Protein AF-A0A2D1U3T5-F1 (afdb_monomer)

Foldseek 3Di:
DPCPLCVQQADFPVPDPADPLLNVQCVVVVNGGNVVPLVDALVRQCPRPSHHPVRSVRNLVSCVVSVNNCSHPPPPD

Radius of gyration: 11.88 Å; Cα contacts (8 Å, |Δi|>4): 73; chains: 1; bounding box: 24×29×32 Å

Solvent-accessible surface area (backbone atoms only — not comparable to full-atom values): 4527 Å² total; per-residue (Å²): 133,82,70,72,68,59,56,61,35,72,35,46,46,84,78,45,1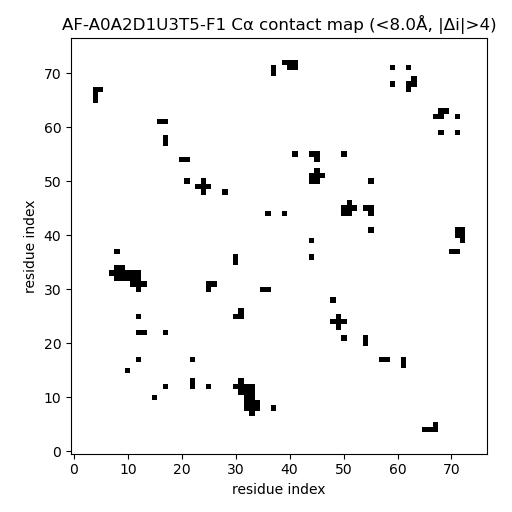00,63,55,68,64,52,38,52,26,33,49,77,72,67,42,54,29,42,48,64,52,52,78,46,43,59,83,57,45,33,71,36,81,73,44,35,70,67,53,45,50,50,53,49,52,51,32,42,76,60,73,42,43,76,57,54,64,61,70,89,122

Sequence (77 aa):
MRDYNTVILEEAIADLDLSLEFKDAAEKLGYKKLKDIVSIRTAALEKKPGFNILLVHEYVSFMESAGLGALIDPRLV

Secondary structure (DSSP, 8-state):
---GGGGGGTSBGGGSS--HHHHHHHHHTT--BHHHHHTS-HHHHTTSTT--HHHHHHHHHHHHHTT-GGGSS----

Structure (mmCIF, N/CA/C/O backbone):
data_AF-A0A2D1U3T5-F1
#
_entry.id   AF-A0A2D1U3T5-F1
#
loop_
_atom_site.group_PDB
_atom_site.id
_atom_site.type_symbol
_atom_site.label_atom_id
_atom_site.label_alt_id
_atom_site.label_comp_id
_atom_site.label_asym_id
_atom_site.label_entity_id
_atom_site.label_seq_id
_atom_site.pdbx_PDB_ins_code
_atom_site.Cartn_x
_atom_site.Cartn_y
_atom_site.Cartn_z
_atom_s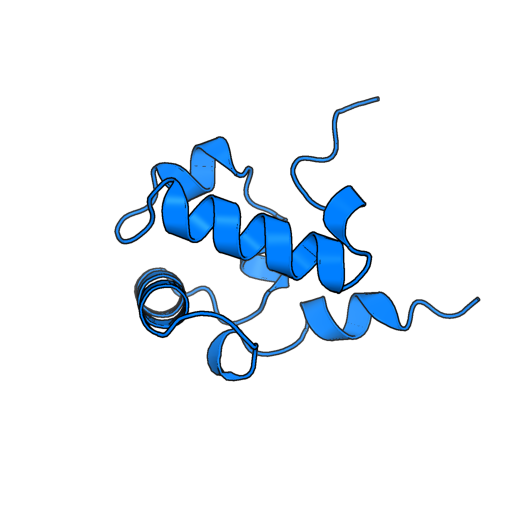ite.occupancy
_atom_site.B_iso_or_equiv
_atom_site.auth_seq_id
_atom_site.auth_comp_id
_atom_site.auth_asym_id
_atom_site.auth_atom_id
_atom_site.pdbx_PDB_model_num
ATOM 1 N N . MET A 1 1 ? 11.739 -4.556 -23.290 1.00 42.81 1 MET A N 1
ATOM 2 C CA . MET A 1 1 ? 11.831 -5.295 -22.013 1.00 42.81 1 MET A CA 1
ATOM 3 C C . MET A 1 1 ? 10.411 -5.478 -21.522 1.00 42.81 1 MET A C 1
ATOM 5 O O . MET A 1 1 ? 9.711 -4.483 -21.465 1.00 42.81 1 MET A O 1
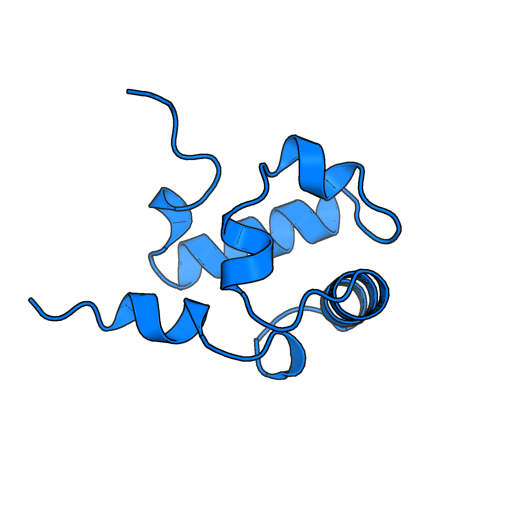ATOM 9 N N . ARG A 1 2 ? 9.947 -6.715 -21.317 1.00 42.38 2 ARG A N 1
ATOM 10 C CA . ARG A 1 2 ? 8.593 -6.968 -20.796 1.00 42.38 2 ARG A CA 1
ATOM 11 C C . ARG A 1 2 ? 8.539 -6.568 -19.320 1.00 42.38 2 ARG A C 1
ATOM 13 O O . ARG A 1 2 ? 9.479 -6.859 -18.586 1.00 42.38 2 ARG A O 1
ATOM 20 N N . ASP A 1 3 ? 7.453 -5.910 -18.941 1.00 52.94 3 ASP A N 1
ATOM 21 C CA . ASP A 1 3 ? 7.138 -5.290 -17.651 1.00 52.94 3 ASP A CA 1
ATOM 22 C C . ASP A 1 3 ? 6.976 -6.285 -16.484 1.00 52.94 3 ASP A C 1
ATOM 24 O O . ASP A 1 3 ? 5.916 -6.355 -15.861 1.00 52.94 3 ASP A O 1
ATOM 28 N N . TYR A 1 4 ? 8.011 -7.070 -16.165 1.00 52.31 4 TYR A N 1
ATOM 29 C CA . TYR A 1 4 ? 7.969 -8.061 -15.076 1.00 52.31 4 TYR A CA 1
ATOM 30 C C . TYR A 1 4 ? 7.573 -7.457 -13.719 1.00 52.31 4 TYR A C 1
ATOM 32 O O . TYR A 1 4 ? 6.891 -8.118 -12.943 1.00 52.31 4 TYR A O 1
ATOM 40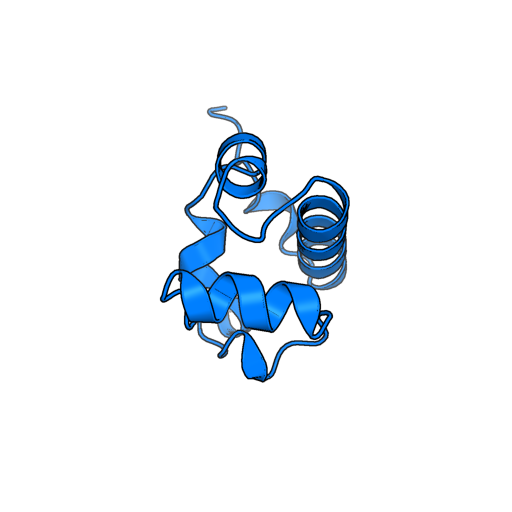 N N . ASN A 1 5 ? 7.904 -6.187 -13.462 1.00 62.84 5 ASN A N 1
ATOM 41 C CA . ASN A 1 5 ? 7.567 -5.536 -12.195 1.00 62.84 5 ASN A CA 1
ATOM 42 C C . ASN A 1 5 ? 6.085 -5.163 -12.067 1.00 62.84 5 ASN A C 1
ATOM 44 O O . ASN A 1 5 ? 5.625 -4.948 -10.959 1.00 62.84 5 ASN A O 1
ATOM 48 N N . THR A 1 6 ? 5.305 -5.103 -13.152 1.00 73.62 6 THR A N 1
ATOM 49 C CA . THR A 1 6 ? 3.879 -4.726 -13.047 1.00 73.62 6 THR A CA 1
ATOM 50 C C . THR A 1 6 ? 2.974 -5.880 -12.623 1.00 73.62 6 THR A C 1
ATOM 52 O O . THR A 1 6 ? 1.837 -5.639 -12.231 1.00 73.62 6 THR A O 1
ATOM 55 N N . VAL A 1 7 ? 3.470 -7.123 -12.636 1.00 85.06 7 VAL A N 1
ATOM 56 C CA . VAL A 1 7 ? 2.700 -8.305 -12.208 1.00 85.06 7 VAL A CA 1
ATOM 57 C C . VAL A 1 7 ? 2.263 -8.181 -10.746 1.00 85.06 7 VAL A C 1
ATOM 59 O O . VAL A 1 7 ? 1.117 -8.491 -10.431 1.00 85.06 7 VAL A O 1
ATOM 62 N N . ILE A 1 8 ? 3.120 -7.614 -9.891 1.00 88.88 8 ILE A N 1
ATOM 63 C CA . ILE A 1 8 ? 2.834 -7.384 -8.467 1.00 88.88 8 ILE A CA 1
ATOM 64 C C . ILE A 1 8 ? 1.647 -6.429 -8.245 1.00 88.88 8 ILE A C 1
ATOM 66 O O . ILE A 1 8 ? 0.998 -6.467 -7.207 1.00 88.88 8 ILE A O 1
ATOM 70 N N . LEU A 1 9 ? 1.294 -5.598 -9.238 1.00 90.19 9 LEU A N 1
ATOM 71 C CA . LEU A 1 9 ? 0.115 -4.727 -9.167 1.00 90.19 9 LEU A CA 1
ATOM 72 C C . LEU A 1 9 ? -1.197 -5.525 -9.206 1.00 90.19 9 LEU A C 1
ATOM 74 O O . LEU A 1 9 ? -2.224 -5.065 -8.701 1.00 90.19 9 LEU A O 1
ATOM 78 N N . GLU A 1 10 ? -1.172 -6.707 -9.822 1.00 92.62 10 GLU A N 1
ATOM 79 C CA . GLU A 1 10 ? -2.315 -7.614 -9.916 1.00 92.62 10 GLU A CA 1
ATOM 80 C C . GLU A 1 10 ? -2.386 -8.619 -8.760 1.00 92.62 10 GLU A C 1
ATOM 82 O O . GLU A 1 10 ? -3.416 -9.290 -8.624 1.00 92.62 10 GLU A O 1
ATOM 87 N N . GLU A 1 11 ? -1.338 -8.707 -7.936 1.00 92.50 11 GLU A N 1
ATOM 88 C CA . GLU A 1 11 ? -1.292 -9.571 -6.757 1.00 92.50 11 GLU A CA 1
ATOM 89 C C . GLU A 1 11 ? -2.249 -9.087 -5.666 1.00 92.50 11 GLU A C 1
ATOM 91 O O . GLU A 1 11 ? -2.546 -7.892 -5.533 1.00 92.50 11 GLU A O 1
ATOM 96 N N . ALA A 1 12 ? -2.767 -10.048 -4.900 1.00 93.88 12 ALA A N 1
ATOM 97 C CA . ALA A 1 12 ? -3.645 -9.753 -3.786 1.00 93.88 12 ALA A CA 1
ATOM 98 C C . ALA A 1 12 ? -2.837 -9.148 -2.636 1.00 93.88 12 ALA A C 1
ATOM 100 O O . ALA A 1 12 ? -1.793 -9.674 -2.268 1.00 93.88 12 ALA A O 1
ATOM 101 N N . ILE A 1 13 ? -3.352 -8.085 -2.013 1.00 94.31 13 ILE A N 1
ATOM 102 C CA . ILE A 1 13 ? -2.678 -7.413 -0.887 1.00 94.31 13 ILE A CA 1
ATOM 103 C C . ILE A 1 13 ? -2.408 -8.391 0.269 1.00 94.31 13 ILE A C 1
ATOM 105 O O . ILE A 1 13 ? -1.390 -8.281 0.947 1.00 94.31 13 ILE A O 1
ATOM 109 N N . ALA A 1 14 ? -3.282 -9.386 0.453 1.00 94.50 14 ALA A N 1
ATOM 110 C CA . ALA A 1 14 ? -3.124 -10.441 1.451 1.00 94.50 14 ALA A CA 1
ATOM 111 C C . ALA A 1 14 ? -1.833 -11.267 1.275 1.00 94.50 14 ALA A C 1
ATOM 113 O O . ALA A 1 14 ? -1.255 -11.701 2.275 1.00 94.50 14 ALA A O 1
ATOM 114 N N . ASP A 1 15 ? -1.359 -11.419 0.036 1.00 94.25 15 ASP A N 1
ATOM 115 C CA . ASP A 1 15 ? -0.194 -12.237 -0.320 1.00 94.25 15 ASP A CA 1
ATOM 116 C C . ASP A 1 15 ? 1.120 -11.435 -0.331 1.00 94.25 15 ASP A C 1
ATOM 118 O O . ASP A 1 15 ? 2.198 -12.019 -0.417 1.00 94.25 15 ASP A O 1
ATOM 122 N N . LEU A 1 16 ? 1.052 -10.104 -0.207 1.00 93.19 16 LEU A N 1
ATOM 123 C CA . LEU A 1 16 ? 2.232 -9.236 -0.213 1.00 93.19 16 LEU A CA 1
ATOM 124 C C . LEU A 1 16 ? 2.985 -9.283 1.118 1.00 93.19 16 LEU A C 1
ATOM 126 O O . LEU A 1 16 ? 2.402 -9.538 2.176 1.00 93.19 16 LEU A O 1
ATOM 130 N N . ASP A 1 17 ? 4.275 -8.956 1.078 1.00 95.06 17 ASP A N 1
ATOM 131 C CA . ASP A 1 17 ? 5.114 -8.794 2.270 1.00 95.06 17 ASP A CA 1
ATOM 132 C C . ASP A 1 17 ? 4.872 -7.424 2.931 1.00 95.06 17 ASP A C 1
ATOM 134 O O . ASP A 1 17 ? 5.707 -6.523 2.911 1.00 95.06 17 ASP A O 1
ATOM 138 N N . LEU A 1 18 ? 3.650 -7.256 3.437 1.00 95.56 18 LEU A N 1
ATOM 139 C CA . LEU A 1 18 ? 3.163 -6.099 4.183 1.00 95.56 18 LEU A CA 1
ATOM 140 C C . LEU A 1 18 ? 2.618 -6.565 5.537 1.00 95.56 18 LEU A C 1
ATOM 142 O O . LEU A 1 18 ? 2.201 -7.719 5.701 1.00 95.56 18 LEU A O 1
ATOM 146 N N . SER A 1 19 ? 2.582 -5.649 6.493 1.00 97.06 19 SER A N 1
ATOM 147 C CA . SER A 1 19 ? 2.066 -5.859 7.837 1.00 97.06 19 SER A CA 1
ATOM 148 C C . SER A 1 19 ? 0.608 -6.314 7.827 1.00 97.06 19 SER A C 1
ATOM 150 O O . SER A 1 19 ? -0.169 -6.032 6.906 1.00 97.06 19 SER A O 1
ATOM 152 N N . LEU A 1 20 ? 0.216 -7.028 8.883 1.00 96.75 20 LEU A N 1
ATOM 153 C CA . LEU A 1 20 ? -1.179 -7.428 9.073 1.00 96.75 20 LEU A CA 1
ATOM 154 C C . LEU A 1 20 ? -2.073 -6.194 9.207 1.00 96.75 20 LEU A C 1
ATOM 156 O O . LEU A 1 20 ? -3.166 -6.161 8.656 1.00 96.75 20 LEU A O 1
ATOM 160 N N . GLU A 1 21 ? -1.577 -5.148 9.861 1.00 97.06 21 GLU A N 1
ATOM 161 C CA . GLU A 1 21 ? -2.257 -3.871 10.017 1.00 97.06 21 GLU A CA 1
ATOM 162 C C . GLU A 1 21 ? -2.564 -3.220 8.666 1.00 97.06 21 GLU A C 1
ATOM 164 O O . GLU A 1 21 ? -3.682 -2.743 8.451 1.00 97.06 21 GLU A O 1
ATOM 169 N N . PHE A 1 22 ? -1.605 -3.238 7.735 1.00 97.25 22 PHE A N 1
ATOM 170 C CA . PHE A 1 22 ? -1.823 -2.749 6.378 1.00 97.25 22 PHE A CA 1
ATOM 171 C C . PHE A 1 22 ? -2.883 -3.578 5.650 1.00 97.25 22 PHE A C 1
ATOM 173 O O . PHE A 1 22 ? -3.809 -3.022 5.052 1.00 97.25 22 PHE A O 1
ATOM 180 N N . LYS A 1 23 ? -2.762 -4.910 5.707 1.00 97.00 23 LYS A N 1
ATOM 181 C CA . LYS A 1 23 ? -3.681 -5.847 5.043 1.00 97.00 23 LYS A CA 1
ATOM 182 C C . LYS A 1 23 ? -5.110 -5.685 5.555 1.00 97.00 23 LYS A C 1
ATOM 184 O O . LYS A 1 23 ? -6.028 -5.555 4.749 1.00 97.00 23 LYS A O 1
ATOM 189 N N . ASP A 1 24 ? -5.284 -5.576 6.866 1.00 96.81 24 ASP A N 1
ATOM 190 C CA . ASP A 1 24 ? -6.573 -5.339 7.512 1.00 96.81 24 ASP A CA 1
ATOM 191 C C . ASP A 1 24 ? -7.180 -3.991 7.104 1.00 96.81 24 ASP A C 1
ATOM 193 O O . ASP A 1 24 ? -8.386 -3.888 6.857 1.00 96.81 24 ASP A O 1
ATOM 197 N N . ALA A 1 25 ? -6.367 -2.930 7.061 1.00 96.69 25 ALA A N 1
ATOM 198 C CA . ALA A 1 25 ? -6.823 -1.608 6.643 1.00 96.69 25 ALA A CA 1
ATOM 199 C C . ALA A 1 25 ? -7.259 -1.611 5.170 1.00 96.69 25 ALA A C 1
ATOM 201 O O . ALA A 1 25 ? -8.300 -1.046 4.827 1.00 96.69 25 ALA A O 1
ATOM 202 N N . ALA A 1 26 ? -6.498 -2.286 4.307 1.00 96.38 26 ALA A N 1
ATOM 203 C CA . ALA A 1 26 ? -6.827 -2.455 2.900 1.00 96.38 26 ALA A CA 1
ATOM 204 C C . ALA A 1 26 ? -8.120 -3.263 2.700 1.00 96.38 26 ALA A C 1
ATOM 206 O O . ALA A 1 26 ? -9.018 -2.811 1.983 1.00 96.38 26 ALA A O 1
ATOM 207 N N . GLU A 1 27 ? -8.261 -4.399 3.386 1.00 95.31 27 GLU A N 1
ATOM 208 C CA . GLU A 1 27 ? -9.437 -5.268 3.300 1.00 95.31 27 GLU A CA 1
ATOM 209 C C . GLU A 1 27 ? -10.715 -4.541 3.739 1.00 95.31 27 GLU A C 1
ATOM 211 O O . GLU A 1 27 ? -11.722 -4.572 3.027 1.00 95.31 27 GLU A O 1
ATOM 216 N N . LYS A 1 28 ? -10.670 -3.807 4.861 1.00 95.50 28 LYS A N 1
ATOM 217 C CA . LYS A 1 28 ? -11.814 -3.026 5.375 1.00 95.50 28 LYS A CA 1
ATOM 218 C C . LYS A 1 28 ? -12.288 -1.944 4.407 1.00 95.50 28 LYS A C 1
ATOM 220 O O . LYS A 1 28 ? -13.460 -1.571 4.433 1.00 95.50 28 LYS A O 1
ATOM 225 N N . LEU A 1 29 ? -11.394 -1.436 3.562 1.00 95.25 29 LEU A N 1
ATOM 226 C CA . LEU A 1 29 ? -11.712 -0.453 2.525 1.00 95.25 29 LEU A CA 1
ATOM 227 C C . LEU A 1 29 ? -12.048 -1.092 1.172 1.00 95.25 29 LEU A C 1
ATOM 229 O O . LEU A 1 29 ? -12.381 -0.377 0.228 1.00 95.25 29 LEU A O 1
ATOM 233 N N . GLY A 1 30 ? -11.995 -2.423 1.080 1.00 95.62 30 GLY A N 1
ATOM 234 C CA . GLY A 1 30 ? -12.285 -3.176 -0.133 1.00 95.62 30 GLY A CA 1
ATOM 235 C C . GLY A 1 30 ? -11.158 -3.157 -1.166 1.00 95.62 30 GLY A C 1
ATOM 236 O O . GLY A 1 30 ? -11.402 -3.540 -2.311 1.00 95.62 30 GLY A O 1
ATOM 237 N N . TYR A 1 31 ? -9.947 -2.738 -0.790 1.00 95.69 31 TYR A N 1
ATOM 238 C CA . TYR A 1 31 ? -8.772 -2.852 -1.650 1.00 95.69 31 TYR A CA 1
ATOM 239 C C . TYR A 1 31 ? -8.294 -4.299 -1.623 1.00 95.69 31 TYR A C 1
ATOM 241 O O . TYR A 1 31 ? -7.942 -4.832 -0.572 1.00 95.69 31 TYR A O 1
ATOM 249 N N . LYS A 1 32 ? -8.314 -4.953 -2.785 1.00 94.12 32 LYS A N 1
ATOM 250 C CA . LYS A 1 32 ? -7.966 -6.374 -2.910 1.00 94.12 32 LYS A CA 1
ATOM 251 C C . LYS A 1 32 ? -6.609 -6.561 -3.553 1.00 94.12 32 LYS A C 1
ATOM 253 O O . LYS A 1 32 ? -5.923 -7.523 -3.228 1.00 94.12 32 LYS A O 1
ATOM 258 N N . LYS A 1 33 ? -6.238 -5.662 -4.462 1.00 94.88 33 LYS A N 1
ATOM 259 C CA . LYS A 1 33 ? -5.009 -5.723 -5.248 1.00 94.88 33 LYS A CA 1
ATOM 260 C C . LYS A 1 33 ? -4.180 -4.468 -5.059 1.00 94.88 33 LYS A C 1
ATOM 262 O O . LYS A 1 33 ? -4.721 -3.389 -4.832 1.00 94.88 33 LYS A O 1
ATOM 267 N N . LEU A 1 34 ? -2.868 -4.586 -5.228 1.00 91.94 34 LEU A N 1
ATOM 268 C CA . LEU A 1 34 ? -1.952 -3.455 -5.063 1.00 91.94 34 LEU A CA 1
ATOM 269 C C . LEU A 1 34 ? -2.278 -2.281 -6.003 1.00 91.94 34 LEU A C 1
ATOM 271 O O . LEU A 1 34 ? -2.187 -1.122 -5.598 1.00 91.94 34 LEU A O 1
ATOM 275 N N . LYS A 1 35 ? 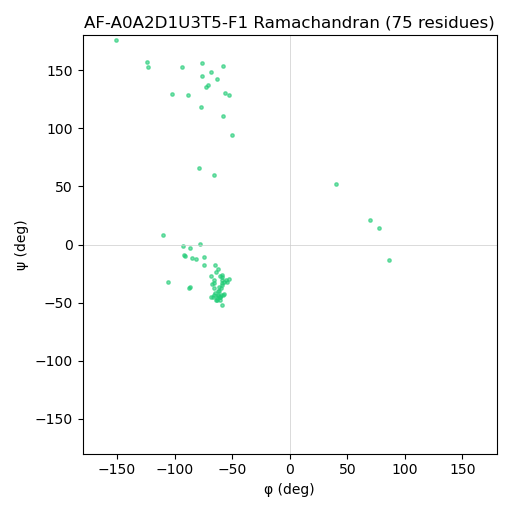-2.756 -2.558 -7.224 1.00 92.44 35 LYS A N 1
ATOM 276 C CA . LYS A 1 35 ? -3.239 -1.522 -8.155 1.00 92.44 35 LYS A CA 1
ATOM 277 C C . LYS A 1 35 ? -4.386 -0.667 -7.607 1.00 92.44 35 LYS A C 1
ATOM 279 O O . LYS A 1 35 ? -4.519 0.488 -8.008 1.00 92.44 35 LYS A O 1
ATOM 284 N N . ASP A 1 36 ? -5.198 -1.211 -6.698 1.00 92.94 36 ASP A N 1
ATOM 285 C CA . ASP A 1 36 ? -6.309 -0.475 -6.089 1.00 92.94 36 ASP A CA 1
ATOM 286 C C . ASP A 1 36 ? -5.762 0.674 -5.228 1.00 92.94 36 ASP A C 1
ATOM 288 O O . ASP A 1 36 ? -6.343 1.758 -5.193 1.00 92.94 36 ASP A O 1
ATOM 292 N N . ILE A 1 37 ? -4.595 0.465 -4.608 1.00 92.56 37 ILE A N 1
ATOM 293 C CA . ILE A 1 37 ? -3.903 1.449 -3.771 1.00 92.56 37 ILE A CA 1
ATOM 294 C C . ILE A 1 37 ? -2.991 2.354 -4.599 1.00 92.56 37 ILE A C 1
ATOM 296 O O . ILE A 1 37 ? -2.953 3.552 -4.338 1.00 92.56 37 ILE A O 1
ATOM 300 N N . VAL A 1 38 ? -2.310 1.831 -5.628 1.00 90.75 38 VAL A N 1
ATOM 301 C CA . VAL A 1 38 ? -1.365 2.618 -6.450 1.00 90.75 38 VAL A CA 1
ATOM 302 C C . VAL A 1 38 ? -2.016 3.829 -7.125 1.00 90.75 38 VAL A C 1
ATOM 304 O O . VAL A 1 38 ? -1.364 4.833 -7.390 1.00 90.75 38 VAL A O 1
ATOM 307 N N . SER A 1 39 ? -3.325 3.752 -7.373 1.00 85.94 39 SER A N 1
ATOM 308 C CA . SER A 1 39 ? -4.122 4.847 -7.934 1.00 85.94 39 SER A CA 1
ATOM 309 C C . SER A 1 39 ? -4.426 5.980 -6.939 1.00 85.94 39 SER A C 1
ATOM 311 O O . SER A 1 39 ? -4.914 7.044 -7.329 1.00 85.94 39 SER A O 1
ATOM 313 N N . ILE A 1 40 ? -4.151 5.768 -5.650 1.00 91.88 40 ILE A N 1
ATOM 314 C CA . ILE A 1 40 ? -4.469 6.674 -4.551 1.00 91.88 40 ILE A CA 1
ATOM 315 C C . ILE A 1 40 ? -3.201 7.413 -4.142 1.00 91.88 40 ILE A C 1
ATOM 317 O O . ILE A 1 40 ? -2.170 6.810 -3.855 1.00 91.88 40 ILE A O 1
ATOM 321 N N . ARG A 1 41 ? -3.294 8.742 -4.049 1.00 92.38 41 ARG A N 1
ATOM 322 C CA . ARG A 1 41 ? -2.171 9.541 -3.553 1.00 92.38 41 ARG A CA 1
ATOM 323 C C . ARG A 1 41 ? -1.830 9.196 -2.109 1.00 92.38 41 ARG A C 1
ATOM 325 O O . ARG A 1 41 ? -2.754 9.051 -1.308 1.00 92.38 41 ARG A O 1
ATOM 332 N N . THR A 1 42 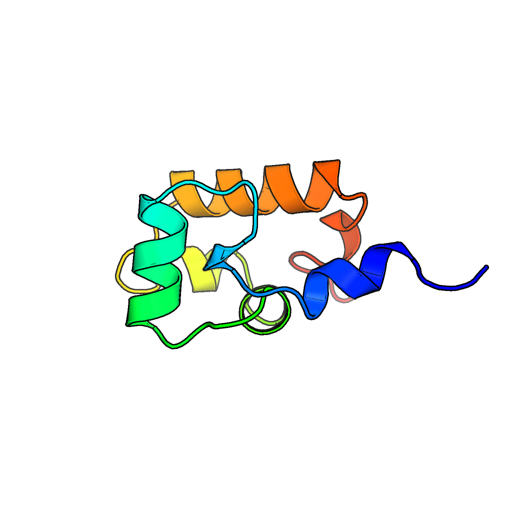? -0.551 9.171 -1.734 1.00 94.38 42 THR A N 1
ATOM 333 C CA . THR A 1 42 ? -0.139 8.782 -0.365 1.00 94.38 42 THR A CA 1
ATOM 334 C C . THR A 1 42 ? -0.791 9.665 0.701 1.00 94.38 42 THR A C 1
ATOM 336 O O . THR A 1 42 ? -1.365 9.158 1.659 1.00 94.38 42 THR A O 1
ATOM 339 N N . ALA A 1 43 ? -0.853 10.979 0.464 1.00 93.50 43 ALA A N 1
ATOM 340 C CA . ALA A 1 43 ? -1.523 11.940 1.346 1.00 93.50 43 ALA A CA 1
ATOM 341 C C . ALA A 1 43 ? -3.048 11.732 1.462 1.00 93.50 43 ALA A C 1
ATOM 343 O O . ALA A 1 43 ? -3.676 12.194 2.417 1.00 93.50 43 ALA A O 1
ATOM 344 N N . ALA A 1 44 ? -3.676 11.092 0.470 1.00 94.69 44 ALA A N 1
ATOM 345 C CA . ALA A 1 44 ? -5.086 10.710 0.524 1.00 94.69 44 ALA A CA 1
ATOM 346 C C . ALA A 1 44 ? -5.267 9.344 1.196 1.00 94.69 44 ALA A C 1
ATOM 348 O O . ALA A 1 44 ? -6.235 9.168 1.934 1.00 94.69 44 ALA A O 1
ATOM 349 N N . LEU A 1 45 ? -4.339 8.411 0.963 1.00 95.25 45 LEU A N 1
ATOM 350 C CA . LEU A 1 45 ? -4.301 7.098 1.598 1.00 95.25 45 LEU A CA 1
ATOM 351 C C . LEU A 1 45 ? -4.130 7.230 3.113 1.00 95.25 45 LEU A C 1
ATOM 353 O O . LEU A 1 45 ? -4.896 6.626 3.848 1.00 95.25 45 LEU A O 1
ATOM 357 N N . GLU A 1 46 ? -3.232 8.105 3.573 1.00 95.94 46 GLU A N 1
ATOM 358 C CA . GLU A 1 46 ? -3.007 8.404 4.997 1.00 95.94 46 GLU A CA 1
ATOM 359 C C . GLU A 1 46 ? -4.292 8.814 5.730 1.00 95.94 46 GLU A C 1
ATOM 361 O O . GLU A 1 46 ? -4.468 8.532 6.910 1.00 95.94 46 GLU A O 1
ATOM 366 N N . LYS A 1 47 ? -5.216 9.471 5.022 1.00 96.06 47 LYS A N 1
ATOM 367 C CA . LYS A 1 47 ? -6.483 9.961 5.579 1.00 96.06 47 LYS A CA 1
ATOM 368 C C . LYS A 1 47 ? -7.599 8.917 5.544 1.00 96.06 47 LYS A C 1
ATOM 370 O O . LYS A 1 47 ? -8.714 9.211 5.980 1.00 96.06 47 LYS A O 1
ATOM 375 N N . LYS A 1 48 ? -7.360 7.730 4.978 1.00 95.75 48 LYS A N 1
ATOM 376 C CA . LYS A 1 48 ? -8.367 6.668 4.920 1.00 95.75 48 LYS A CA 1
ATOM 377 C C . LYS A 1 48 ? -8.506 5.983 6.287 1.00 95.75 48 LYS A C 1
ATOM 379 O O . LYS A 1 48 ? -7.512 5.812 6.987 1.00 95.75 48 LYS A O 1
ATOM 384 N N . PRO A 1 49 ? -9.718 5.544 6.672 1.00 95.75 49 PRO A N 1
ATOM 385 C CA . PRO A 1 49 ? -9.913 4.779 7.901 1.00 95.75 49 PRO A CA 1
ATOM 386 C C . PRO A 1 49 ? -8.986 3.560 7.972 1.00 95.75 49 PRO A C 1
ATOM 388 O O . PRO A 1 49 ? -8.934 2.774 7.032 1.00 95.75 49 PRO A O 1
ATOM 391 N N . GLY A 1 50 ? -8.267 3.406 9.084 1.00 94.94 50 GLY A N 1
ATOM 392 C CA . GLY A 1 50 ? -7.310 2.313 9.290 1.00 94.94 50 GLY A CA 1
ATOM 393 C C . GLY A 1 50 ? -5.902 2.583 8.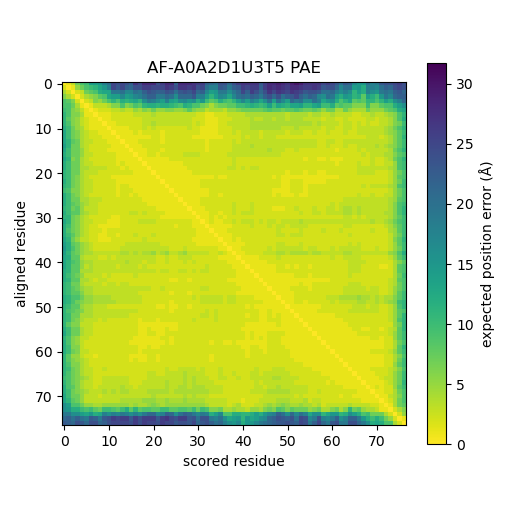755 1.00 94.94 50 GLY A C 1
ATOM 394 O O . GLY A 1 50 ? -4.982 1.883 9.155 1.00 94.94 50 GLY A O 1
ATOM 395 N N . PHE A 1 51 ? -5.710 3.616 7.931 1.00 96.69 51 PHE A N 1
ATOM 396 C CA . PHE A 1 51 ? -4.392 4.048 7.476 1.00 96.69 51 PHE A CA 1
ATOM 397 C C . PHE A 1 51 ? -3.822 5.146 8.375 1.00 96.69 51 PHE A C 1
ATOM 399 O O . PHE A 1 51 ? -4.544 5.901 9.026 1.00 96.69 51 PHE A O 1
ATOM 406 N N . ASN A 1 52 ? -2.496 5.205 8.423 1.00 95.62 52 ASN A N 1
ATOM 407 C CA . ASN A 1 52 ? -1.730 6.250 9.087 1.00 95.62 52 ASN A CA 1
ATOM 408 C C . ASN A 1 52 ? -0.382 6.418 8.370 1.00 95.62 52 ASN A C 1
ATOM 410 O O . ASN A 1 52 ? -0.053 5.655 7.458 1.00 95.62 52 ASN A O 1
ATOM 414 N N . ILE A 1 53 ? 0.413 7.395 8.804 1.00 96.00 53 ILE A N 1
ATOM 415 C CA . ILE A 1 53 ? 1.706 7.703 8.187 1.00 96.00 53 ILE A CA 1
ATOM 416 C C . ILE A 1 53 ? 2.687 6.517 8.192 1.00 96.00 53 ILE A C 1
ATOM 418 O O . ILE A 1 53 ? 3.436 6.356 7.234 1.00 96.00 53 ILE A O 1
ATOM 422 N N . LEU A 1 54 ? 2.662 5.652 9.214 1.00 97.25 54 LEU A N 1
ATOM 423 C CA . LEU A 1 54 ? 3.549 4.484 9.297 1.00 97.25 54 LEU A CA 1
ATOM 424 C C . LEU A 1 54 ? 3.199 3.447 8.224 1.00 97.25 54 LEU A C 1
ATOM 426 O O . LEU A 1 54 ? 4.089 2.983 7.519 1.00 97.25 54 LEU A O 1
ATOM 430 N N . LEU A 1 55 ? 1.909 3.154 8.046 1.00 97.12 55 LEU A N 1
ATOM 431 C CA . LEU A 1 55 ? 1.426 2.225 7.016 1.00 97.12 55 LEU A CA 1
ATOM 432 C C . LEU A 1 55 ? 1.646 2.771 5.601 1.00 97.12 55 LEU A C 1
ATOM 434 O O . LEU A 1 55 ? 1.935 2.024 4.669 1.00 97.12 55 LEU A O 1
ATOM 438 N N . VAL A 1 56 ? 1.549 4.091 5.428 1.00 96.88 56 VAL A N 1
ATOM 439 C CA . VAL A 1 56 ? 1.891 4.739 4.157 1.00 96.88 56 VAL A CA 1
ATOM 440 C C . VAL A 1 56 ? 3.388 4.618 3.870 1.00 96.88 56 VAL A C 1
ATOM 442 O O . VAL A 1 56 ? 3.756 4.261 2.754 1.00 96.88 56 VAL A O 1
ATOM 445 N N . HIS A 1 57 ? 4.254 4.859 4.858 1.00 97.06 57 HIS A N 1
ATOM 446 C CA . HIS A 1 57 ? 5.701 4.677 4.711 1.00 97.06 57 HIS A CA 1
ATOM 447 C C . HIS A 1 57 ? 6.087 3.230 4.399 1.00 97.06 57 HIS A C 1
ATOM 449 O O . HIS A 1 57 ? 6.972 2.998 3.575 1.00 97.06 57 HIS A O 1
ATOM 455 N N . GLU A 1 58 ? 5.425 2.266 5.033 1.00 97.44 58 GLU A N 1
ATOM 456 C CA . GLU A 1 58 ? 5.597 0.844 4.749 1.00 97.44 58 GLU A CA 1
ATOM 457 C C . GLU A 1 58 ? 5.279 0.534 3.282 1.00 97.44 58 GLU A C 1
ATOM 459 O O . GLU A 1 58 ? 6.120 -0.014 2.572 1.00 97.44 58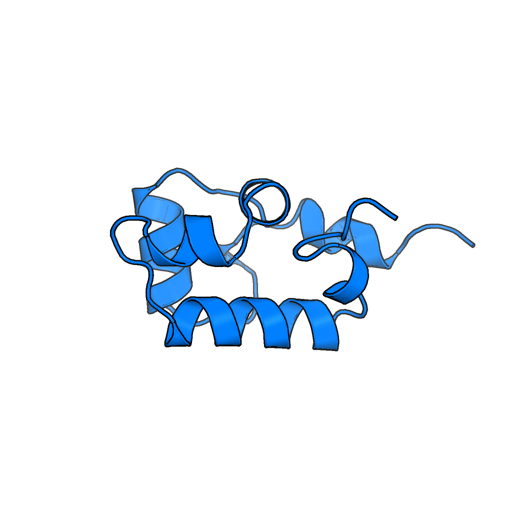 GLU A O 1
ATOM 464 N N . TYR A 1 59 ? 4.111 0.966 2.799 1.00 95.94 59 TYR A N 1
ATOM 465 C CA . TYR A 1 59 ? 3.724 0.813 1.397 1.00 95.94 59 TYR A CA 1
ATOM 466 C C . TYR A 1 59 ? 4.718 1.463 0.432 1.00 95.94 59 TYR A C 1
ATOM 468 O O . TYR A 1 59 ? 5.079 0.857 -0.576 1.00 95.94 59 TYR A O 1
ATOM 476 N N . VAL A 1 60 ? 5.195 2.673 0.743 1.00 95.38 60 VAL A N 1
ATOM 477 C CA . VAL A 1 60 ? 6.211 3.349 -0.074 1.00 95.38 60 VAL A CA 1
ATOM 478 C C . VAL A 1 60 ? 7.495 2.526 -0.128 1.00 95.38 60 VAL A C 1
ATOM 480 O O . VAL A 1 60 ? 7.999 2.257 -1.215 1.00 95.38 60 VAL A O 1
ATOM 483 N N . SER A 1 61 ? 7.971 2.052 1.024 1.00 95.88 61 SER A N 1
ATOM 484 C CA . SER A 1 61 ? 9.194 1.247 1.123 1.00 95.88 61 SER A CA 1
ATOM 485 C C . SER A 1 61 ? 9.072 -0.076 0.359 1.00 95.88 61 SER A C 1
ATOM 487 O O . SER A 1 61 ? 10.007 -0.489 -0.326 1.00 95.88 61 SER A O 1
ATOM 489 N N . PHE A 1 62 ? 7.907 -0.722 0.431 1.00 95.06 62 PHE A N 1
ATOM 490 C CA . PHE A 1 62 ? 7.595 -1.938 -0.320 1.00 95.06 62 PHE A CA 1
ATOM 491 C C . PHE A 1 62 ? 7.608 -1.697 -1.837 1.00 95.06 62 PHE A C 1
ATOM 493 O O . PHE A 1 62 ? 8.217 -2.441 -2.603 1.00 95.06 62 PHE A O 1
ATOM 500 N N . MET A 1 63 ? 6.973 -0.622 -2.294 1.00 93.44 63 MET A N 1
ATOM 501 C CA . MET A 1 63 ? 6.953 -0.267 -3.712 1.00 93.44 63 MET A CA 1
ATOM 502 C C . MET A 1 63 ? 8.345 0.116 -4.228 1.00 93.44 63 MET A C 1
ATOM 504 O O . MET A 1 63 ? 8.696 -0.220 -5.358 1.00 93.44 63 MET A O 1
ATOM 508 N N . GLU A 1 64 ? 9.158 0.801 -3.424 1.00 92.50 64 GLU A N 1
ATOM 509 C CA . GLU A 1 64 ? 10.547 1.119 -3.763 1.00 92.50 64 GLU A CA 1
ATOM 510 C C . GLU A 1 64 ? 11.415 -0.140 -3.863 1.00 92.50 64 GLU A C 1
ATOM 512 O O . GLU A 1 64 ? 12.158 -0.282 -4.838 1.00 92.50 64 GLU A O 1
ATOM 517 N N . SER A 1 65 ? 11.282 -1.086 -2.926 1.00 91.88 65 SER A N 1
ATOM 518 C CA . SER A 1 65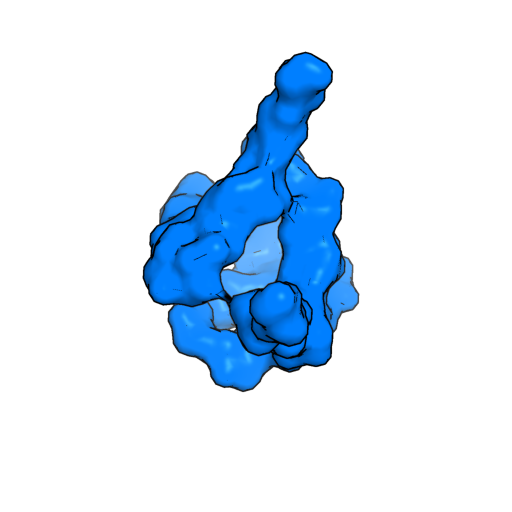 ? 12.027 -2.353 -2.959 1.00 91.88 65 SER A CA 1
ATOM 519 C C . SER A 1 65 ? 11.629 -3.239 -4.146 1.00 91.88 65 SER A C 1
ATOM 521 O O . SER A 1 65 ? 12.482 -3.922 -4.716 1.00 91.88 65 SER A O 1
ATOM 523 N N . ALA A 1 66 ? 10.373 -3.150 -4.594 1.00 90.06 66 ALA A N 1
ATOM 524 C CA . ALA A 1 66 ? 9.874 -3.783 -5.815 1.00 90.06 66 ALA A CA 1
ATOM 525 C C . ALA A 1 66 ? 10.261 -3.038 -7.114 1.00 90.06 66 ALA A C 1
ATOM 527 O O . ALA A 1 66 ? 9.884 -3.454 -8.212 1.00 90.06 66 ALA A O 1
ATOM 528 N N . GLY A 1 67 ? 10.995 -1.919 -7.031 1.00 90.19 67 GLY A N 1
ATOM 529 C CA . GLY A 1 67 ? 11.377 -1.109 -8.194 1.00 90.19 67 GLY A CA 1
ATOM 530 C C . GLY A 1 67 ? 10.206 -0.361 -8.845 1.00 90.19 67 GLY A C 1
ATOM 531 O O . GLY A 1 67 ? 10.281 0.011 -10.016 1.00 90.19 67 GLY A O 1
ATOM 532 N N . LEU A 1 68 ? 9.121 -0.154 -8.097 1.00 90.62 68 LEU A N 1
ATOM 533 C CA . LEU A 1 68 ? 7.883 0.504 -8.515 1.00 90.62 68 LEU A CA 1
ATOM 534 C C . LEU A 1 68 ? 7.664 1.875 -7.868 1.00 90.62 68 LEU A C 1
ATOM 536 O O . LEU A 1 68 ? 6.604 2.469 -8.055 1.00 90.62 68 LEU A O 1
ATOM 540 N N . GLY A 1 69 ? 8.651 2.415 -7.150 1.00 89.44 69 GLY A N 1
ATOM 541 C CA . GLY A 1 69 ? 8.541 3.720 -6.482 1.00 89.44 69 GLY A CA 1
ATOM 542 C C . GLY A 1 69 ? 8.091 4.860 -7.409 1.00 89.44 69 GLY A C 1
ATOM 543 O O . GLY A 1 69 ? 7.363 5.750 -6.986 1.00 89.44 69 GLY A O 1
ATOM 544 N N . ALA A 1 70 ? 8.421 4.787 -8.704 1.00 89.38 70 ALA A N 1
ATOM 545 C CA . ALA A 1 70 ? 7.988 5.757 -9.715 1.00 89.38 70 ALA A CA 1
ATOM 546 C C . ALA A 1 70 ? 6.464 5.791 -9.962 1.00 89.38 70 ALA A C 1
ATOM 548 O O . ALA A 1 70 ? 5.964 6.752 -10.545 1.00 89.38 70 ALA A O 1
ATOM 549 N N . LEU A 1 71 ? 5.728 4.754 -9.547 1.00 89.06 71 LEU A N 1
ATOM 550 C CA . LEU A 1 71 ? 4.268 4.691 -9.648 1.00 89.06 71 LEU A CA 1
ATOM 551 C C . LEU A 1 71 ? 3.559 5.363 -8.468 1.00 89.06 71 LEU A C 1
ATOM 553 O O . LEU A 1 71 ? 2.346 5.548 -8.525 1.00 89.06 71 LEU A O 1
ATOM 557 N N . ILE A 1 72 ? 4.286 5.711 -7.404 1.00 90.50 72 ILE A N 1
ATOM 558 C CA . ILE A 1 72 ? 3.716 6.360 -6.226 1.00 90.50 72 ILE A CA 1
ATOM 559 C C . ILE A 1 72 ? 3.728 7.867 -6.424 1.00 90.50 72 ILE A C 1
ATOM 561 O O . ILE A 1 72 ? 4.771 8.440 -6.729 1.00 90.50 72 ILE A O 1
ATOM 565 N N . ASP A 1 73 ? 2.570 8.502 -6.212 1.00 88.62 73 ASP A N 1
ATOM 566 C CA . ASP A 1 73 ? 2.385 9.946 -6.387 1.00 88.62 73 ASP A CA 1
ATOM 567 C C . ASP A 1 73 ? 3.120 10.485 -7.622 1.00 88.62 73 ASP A C 1
ATOM 569 O O . ASP A 1 73 ? 3.906 11.433 -7.492 1.00 88.62 73 ASP A O 1
ATOM 573 N N . PRO A 1 74 ? 2.910 9.886 -8.815 1.00 78.25 74 PRO A N 1
ATOM 574 C CA . PRO A 1 74 ? 3.620 10.303 -10.006 1.00 78.25 74 PRO A CA 1
ATOM 575 C C . PRO A 1 74 ? 3.310 11.782 -10.192 1.00 78.25 74 PRO A C 1
ATOM 577 O O . PRO A 1 74 ? 2.161 12.184 -10.415 1.00 78.25 74 PRO A O 1
ATOM 580 N N . ARG A 1 75 ? 4.328 12.620 -9.978 1.00 65.19 75 ARG A N 1
ATOM 581 C CA . ARG A 1 75 ? 4.200 14.055 -10.184 1.00 65.19 75 ARG A CA 1
ATOM 582 C C . ARG A 1 75 ? 3.747 14.226 -11.630 1.00 65.19 75 ARG A C 1
ATOM 584 O O . ARG A 1 75 ? 4.325 13.614 -12.524 1.00 65.19 75 ARG A O 1
ATOM 591 N N . LEU A 1 76 ? 2.697 15.028 -11.822 1.00 48.53 76 LEU A N 1
ATOM 592 C CA . LEU A 1 76 ? 2.431 15.712 -13.084 1.00 48.53 76 LEU A CA 1
ATOM 593 C C . LEU A 1 76 ? 3.748 16.400 -13.462 1.00 48.53 76 LEU A C 1
ATOM 595 O O . LEU A 1 76 ? 4.071 17.442 -12.890 1.00 48.53 76 LEU A O 1
ATOM 599 N N . VAL A 1 77 ? 4.561 15.742 -14.284 1.00 39.12 77 VAL A N 1
ATOM 600 C CA . VAL A 1 77 ? 5.667 16.393 -14.980 1.00 39.12 77 VAL A CA 1
ATOM 601 C C . VAL A 1 77 ? 5.058 17.290 -16.043 1.00 39.12 77 VAL A C 1
ATOM 603 O O . VAL A 1 77 ? 4.076 16.839 -16.679 1.00 39.12 77 VAL A O 1
#

pLDDT: mean 88.94, std 13.88, range [39.12, 97.44]

Nearest PDB structures (foldseek):
  8f1k-assembly1_H  TM=8.714E-01  e=1.536E-03  Escherichia coli
  1z3e-assembly1_B  TM=8.908E-01  e=2.627E-03  Bacillus subtilis
  8f1i-assembly1_H  TM=8.660E-01  e=2.809E-03  Escherichia coli
  4zh4-assembly1_A  TM=8.639E-01  e=4.200E-03  Escherichia coli K-12
  7mkj-assembly1_R  TM=8.624E-01  e=5.137E-03  Escherichia coli

Mean predicted aligned error: 4.5 Å

Organism: NCBI:txid363852